Protein AF-A0A7W5C0L9-F1 (afdb_monomer_lite)

Foldseek 3Di:
DAADPVCVVVQFHKDDDPVCQLVCCQPPHAVVVQDKDFDFACVVQVVQWDFDAADPVGNHTIITRNDRDDDPVRTPDMDTDDPDSHVDDD

Organism: NCBI:txid257772

Structure (mmCIF, N/CA/C/O backbone):
data_AF-A0A7W5C0L9-F1
#
_entry.id   AF-A0A7W5C0L9-F1
#
loop_
_atom_site.group_PDB
_atom_site.id
_atom_site.type_symbol
_atom_site.label_atom_id
_atom_site.label_alt_id
_atom_site.label_comp_id
_atom_site.label_asym_id
_atom_site.label_entity_id
_atom_site.label_seq_id
_atom_site.pdbx_PDB_ins_code
_atom_site.Cartn_x
_atom_site.Cartn_y
_atom_site.Cartn_z
_atom_site.occupancy
_atom_site.B_iso_or_equiv
_atom_site.auth_seq_id
_atom_site.auth_comp_id
_atom_site.auth_asym_id
_atom_site.auth_atom_id
_atom_site.pdbx_PDB_model_num
ATOM 1 N N . MET A 1 1 ? -9.945 -7.328 4.222 1.00 88.88 1 MET A N 1
ATOM 2 C CA . MET A 1 1 ? -8.949 -8.056 3.411 1.00 88.88 1 MET A CA 1
ATOM 3 C C . MET A 1 1 ? -7.954 -8.751 4.328 1.00 88.88 1 MET A C 1
ATOM 5 O O . MET A 1 1 ? -7.500 -8.122 5.281 1.00 88.88 1 MET A O 1
ATOM 9 N N . PRO A 1 2 ? -7.654 -10.037 4.094 1.00 92.44 2 PRO A N 1
ATOM 10 C CA . PRO A 1 2 ? -6.723 -10.789 4.931 1.00 92.44 2 PRO A CA 1
ATOM 11 C C . PRO A 1 2 ? -5.279 -10.288 4.770 1.00 92.44 2 PRO A C 1
ATOM 13 O O . PRO A 1 2 ? -4.922 -9.740 3.729 1.00 92.44 2 PRO A O 1
ATOM 16 N N . ARG A 1 3 ? -4.456 -10.509 5.801 1.00 95.25 3 ARG A N 1
ATOM 17 C CA . ARG A 1 3 ? -3.003 -10.275 5.778 1.00 95.25 3 ARG A CA 1
ATOM 18 C C . ARG A 1 3 ? -2.317 -11.184 4.748 1.00 95.25 3 ARG A C 1
ATOM 20 O O . ARG A 1 3 ? -2.685 -12.349 4.601 1.00 95.25 3 ARG A O 1
ATOM 27 N N . CYS A 1 4 ? -1.295 -10.671 4.063 1.00 93.81 4 CYS A N 1
ATOM 28 C CA . CYS A 1 4 ? -0.421 -11.478 3.209 1.00 93.81 4 CYS A CA 1
ATOM 29 C C . CYS A 1 4 ? 0.751 -12.092 4.003 1.00 93.81 4 CYS A C 1
ATOM 31 O O . CYS A 1 4 ? 0.942 -11.823 5.189 1.00 93.81 4 CYS A O 1
ATOM 33 N N . GLY A 1 5 ? 1.595 -12.900 3.353 1.00 94.81 5 GLY A N 1
ATOM 34 C CA . GLY A 1 5 ? 2.756 -13.515 4.011 1.00 94.81 5 GLY A CA 1
ATOM 35 C C . GLY A 1 5 ? 3.741 -12.504 4.621 1.00 94.81 5 GLY A C 1
ATOM 36 O O . GLY A 1 5 ? 4.336 -12.774 5.663 1.00 94.81 5 GLY A O 1
ATOM 37 N N . ASN A 1 6 ? 3.911 -11.323 4.015 1.00 93.94 6 ASN A N 1
ATOM 38 C CA . ASN A 1 6 ? 4.757 -10.272 4.588 1.00 93.94 6 ASN A CA 1
ATOM 39 C C . ASN A 1 6 ? 4.108 -9.604 5.809 1.00 93.94 6 ASN A C 1
ATOM 41 O O . ASN A 1 6 ? 4.791 -9.299 6.783 1.00 93.94 6 ASN A O 1
ATOM 45 N N . ASP A 1 7 ? 2.788 -9.453 5.784 1.00 96.94 7 ASP A N 1
ATOM 46 C CA . ASP A 1 7 ? 2.011 -8.889 6.887 1.00 96.94 7 ASP A CA 1
ATOM 47 C C . ASP A 1 7 ? 1.995 -9.812 8.106 1.00 96.94 7 ASP A C 1
ATOM 49 O O . ASP A 1 7 ? 2.151 -9.370 9.242 1.00 96.94 7 ASP A O 1
ATOM 53 N N . HIS A 1 8 ? 1.878 -11.124 7.882 1.00 97.06 8 HIS A N 1
ATOM 54 C CA . HIS A 1 8 ? 2.007 -12.114 8.949 1.00 97.06 8 HIS A CA 1
ATOM 55 C C . HIS A 1 8 ? 3.394 -12.082 9.596 1.00 97.06 8 HIS A C 1
ATOM 57 O O . HIS A 1 8 ? 3.487 -12.123 10.819 1.00 97.06 8 HIS A O 1
ATOM 63 N N . ARG A 1 9 ? 4.465 -11.959 8.800 1.00 96.75 9 ARG A N 1
ATOM 64 C CA . ARG A 1 9 ? 5.837 -11.836 9.325 1.00 96.75 9 ARG A CA 1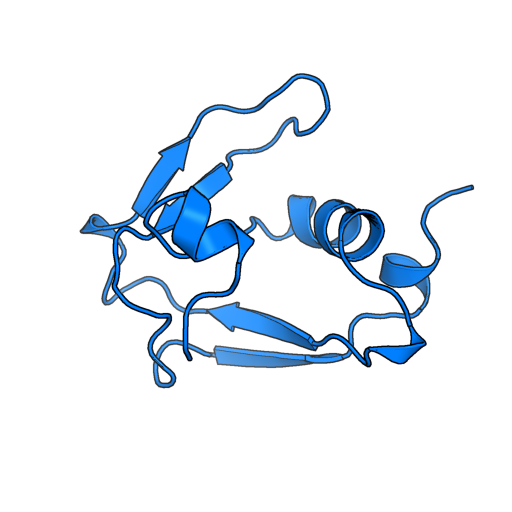
ATOM 65 C C . ARG A 1 9 ? 6.059 -10.544 10.113 1.00 96.75 9 ARG A C 1
ATOM 67 O O . ARG A 1 9 ? 6.833 -10.551 11.062 1.00 96.75 9 ARG A O 1
ATOM 74 N N . ALA A 1 10 ? 5.413 -9.453 9.709 1.00 95.75 10 ALA A N 1
ATOM 75 C CA . ALA A 1 10 ? 5.531 -8.153 10.367 1.00 95.75 10 ALA A CA 1
ATOM 76 C C . ALA A 1 10 ? 4.574 -7.975 11.560 1.00 95.75 10 ALA A C 1
ATOM 78 O O . ALA A 1 10 ? 4.714 -7.000 12.294 1.00 95.75 10 ALA A O 1
ATOM 79 N N . ASP A 1 11 ? 3.616 -8.887 11.743 1.00 97.06 11 ASP A N 1
ATOM 80 C CA . ASP A 1 11 ? 2.473 -8.763 12.653 1.00 97.06 11 ASP A CA 1
ATOM 81 C C . ASP A 1 11 ? 1.669 -7.460 12.462 1.00 97.06 11 ASP A C 1
ATOM 83 O O . ASP A 1 11 ? 1.434 -6.674 13.382 1.00 97.06 11 ASP A O 1
ATOM 87 N N . GLY A 1 12 ? 1.269 -7.202 11.219 1.00 97.69 12 GLY A N 1
ATOM 88 C CA . GLY A 1 12 ? 0.482 -6.029 10.843 1.00 97.69 12 GLY A CA 1
ATOM 89 C C . GLY A 1 12 ? 0.348 -5.903 9.331 1.00 97.69 12 GLY A C 1
ATOM 90 O O . GLY A 1 12 ? 1.044 -6.589 8.593 1.00 97.69 12 GLY A O 1
ATOM 91 N N . VAL A 1 13 ? -0.537 -5.030 8.861 1.00 98.19 13 VAL A N 1
ATOM 92 C CA . VAL A 1 13 ? -0.709 -4.748 7.429 1.00 98.19 13 VAL A CA 1
ATOM 93 C C . VAL A 1 13 ? 0.337 -3.726 6.993 1.00 98.19 13 VAL A C 1
ATOM 95 O O . VAL A 1 13 ? 0.347 -2.601 7.498 1.00 98.19 13 VAL A O 1
ATOM 98 N N . ASN A 1 14 ? 1.226 -4.102 6.072 1.00 97.81 14 ASN A N 1
ATOM 99 C CA . ASN A 1 14 ? 2.185 -3.163 5.494 1.00 97.81 14 ASN A CA 1
ATOM 100 C C . ASN A 1 14 ? 1.450 -2.203 4.555 1.00 97.81 14 ASN A C 1
ATOM 102 O O . ASN A 1 14 ? 0.843 -2.619 3.568 1.00 97.81 14 ASN A O 1
ATOM 106 N N . LEU A 1 15 ? 1.543 -0.914 4.856 1.00 97.81 15 LEU A N 1
ATOM 107 C CA . LEU A 1 15 ? 1.030 0.159 4.019 1.00 97.81 15 LEU A CA 1
ATOM 108 C C . LEU A 1 15 ? 2.202 0.849 3.318 1.00 97.81 15 LEU A C 1
ATOM 110 O O . LEU A 1 15 ? 3.360 0.714 3.714 1.00 97.81 15 LEU A O 1
ATOM 114 N N . ASN A 1 16 ? 1.899 1.584 2.255 1.00 97.56 16 ASN A N 1
ATOM 115 C CA . ASN A 1 16 ? 2.892 2.321 1.486 1.00 97.56 16 ASN A CA 1
ATOM 116 C C . ASN A 1 16 ? 2.419 3.760 1.323 1.00 97.56 16 ASN A C 1
ATOM 118 O O . ASN A 1 16 ? 1.254 3.991 1.003 1.00 97.56 16 ASN A O 1
ATOM 122 N N . LEU A 1 17 ? 3.331 4.716 1.498 1.00 97.38 17 LEU A N 1
ATOM 123 C CA . LEU A 1 17 ? 3.113 6.070 1.000 1.00 97.38 17 LEU A CA 1
ATOM 124 C C . LEU A 1 17 ? 3.025 6.049 -0.531 1.00 97.38 17 LEU A C 1
ATOM 126 O O . LEU A 1 17 ? 3.595 5.170 -1.179 1.00 97.38 17 LEU A O 1
ATOM 130 N N . ALA A 1 18 ? 2.347 7.032 -1.122 1.00 95.44 18 ALA A N 1
ATOM 131 C CA . ALA A 1 18 ? 2.154 7.099 -2.573 1.00 95.44 18 ALA A CA 1
ATOM 132 C C . ALA A 1 18 ? 3.484 7.055 -3.354 1.00 95.44 18 ALA A C 1
ATOM 134 O O . ALA A 1 18 ? 3.592 6.364 -4.366 1.00 95.44 18 ALA A O 1
ATOM 135 N N . GLU A 1 19 ? 4.517 7.730 -2.846 1.00 95.06 19 GLU A N 1
ATOM 136 C CA . GLU A 1 19 ? 5.872 7.741 -3.415 1.00 95.06 19 GLU A CA 1
ATOM 137 C C . GLU A 1 19 ? 6.586 6.380 -3.366 1.00 95.06 19 GLU A C 1
ATOM 139 O O . GLU A 1 19 ? 7.434 6.100 -4.212 1.00 95.06 19 GLU A O 1
ATOM 144 N N . ALA A 1 20 ? 6.196 5.505 -2.435 1.00 95.94 20 ALA A N 1
ATOM 145 C CA . ALA A 1 20 ? 6.739 4.160 -2.278 1.00 95.94 20 ALA A CA 1
ATOM 146 C C . ALA A 1 20 ? 6.068 3.125 -3.193 1.00 95.94 20 ALA A C 1
ATOM 148 O O . ALA A 1 20 ? 6.635 2.061 -3.445 1.00 95.94 20 ALA A O 1
ATOM 149 N N . VAL A 1 21 ? 4.860 3.412 -3.698 1.00 95.38 21 VAL A N 1
ATOM 150 C CA . VAL A 1 21 ? 4.064 2.452 -4.482 1.00 95.38 21 VAL A CA 1
ATOM 151 C C . VAL A 1 21 ? 4.831 1.910 -5.695 1.00 95.38 21 VAL A C 1
ATOM 153 O O . VAL A 1 21 ? 4.880 0.686 -5.828 1.00 95.38 21 VAL A O 1
ATOM 156 N N . PRO A 1 22 ? 5.490 2.729 -6.544 1.00 94.00 22 PRO A N 1
ATOM 157 C CA . PRO A 1 22 ? 6.215 2.202 -7.700 1.00 94.00 22 PRO A CA 1
ATOM 158 C C . PRO A 1 22 ? 7.337 1.235 -7.314 1.00 94.00 22 PRO A C 1
ATOM 160 O O . PRO A 1 22 ? 7.523 0.214 -7.971 1.00 94.00 22 PRO A O 1
ATOM 163 N N . TYR A 1 23 ? 8.058 1.529 -6.228 1.00 94.06 23 TYR A N 1
ATOM 164 C CA . TYR A 1 23 ? 9.109 0.654 -5.716 1.00 94.06 23 TYR A CA 1
ATOM 165 C C . TYR A 1 23 ? 8.537 -0.673 -5.210 1.00 94.06 23 TYR A C 1
ATOM 167 O O . TYR A 1 23 ? 9.02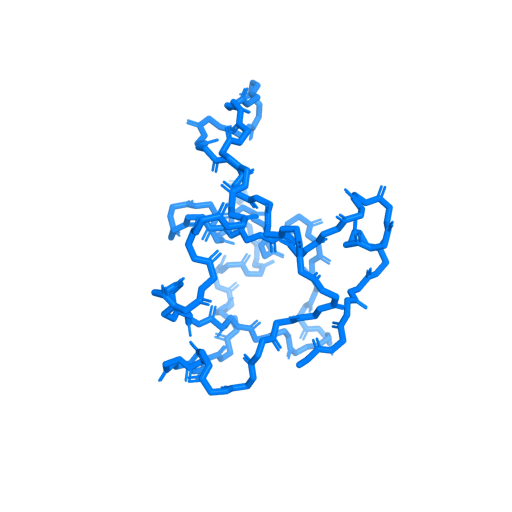1 -1.739 -5.586 1.00 94.06 23 TYR A O 1
ATOM 175 N N . THR A 1 24 ? 7.489 -0.622 -4.385 1.00 94.69 24 THR A N 1
ATOM 176 C CA . THR A 1 24 ? 6.878 -1.817 -3.790 1.00 94.69 24 THR A CA 1
ATOM 177 C C . THR A 1 24 ? 6.239 -2.710 -4.847 1.00 94.69 24 THR A C 1
ATOM 179 O O . THR A 1 24 ? 6.433 -3.925 -4.804 1.00 94.69 24 THR A O 1
ATOM 182 N N . VAL A 1 25 ? 5.524 -2.130 -5.817 1.00 95.38 25 VAL A N 1
ATOM 183 C CA . VAL A 1 25 ? 4.948 -2.889 -6.936 1.00 95.38 25 VAL A CA 1
ATOM 184 C C . VAL A 1 25 ? 6.051 -3.620 -7.695 1.00 95.38 25 VAL A C 1
ATOM 186 O O . VAL A 1 25 ? 5.963 -4.830 -7.875 1.00 95.38 25 VAL A O 1
ATOM 189 N N . HIS A 1 26 ? 7.119 -2.910 -8.061 1.00 92.69 26 HIS A N 1
ATOM 190 C CA . HIS A 1 26 ? 8.240 -3.489 -8.794 1.00 92.69 26 HIS A CA 1
ATOM 191 C C . HIS A 1 26 ? 8.967 -4.600 -8.018 1.00 92.69 26 HIS A C 1
ATOM 193 O O . HIS A 1 26 ? 9.361 -5.611 -8.592 1.00 92.69 26 HIS A O 1
ATOM 199 N N . LYS A 1 27 ? 9.164 -4.414 -6.709 1.00 93.12 27 LYS A N 1
ATOM 200 C CA . LYS A 1 27 ? 9.946 -5.330 -5.868 1.00 93.12 27 LYS A CA 1
ATOM 201 C C . LYS A 1 27 ? 9.231 -6.649 -5.584 1.00 93.12 27 LYS A C 1
ATOM 203 O O . LYS A 1 27 ? 9.902 -7.665 -5.410 1.00 93.12 27 LYS A O 1
ATOM 208 N N . TYR A 1 28 ? 7.904 -6.628 -5.470 1.00 93.31 28 TYR A N 1
ATOM 209 C CA . TYR A 1 28 ? 7.152 -7.755 -4.911 1.00 93.31 28 TYR A CA 1
ATOM 210 C C . TYR A 1 28 ? 6.137 -8.393 -5.853 1.00 93.31 28 TYR A C 1
ATOM 212 O O . TYR A 1 28 ? 5.603 -9.436 -5.486 1.00 93.31 28 TYR A O 1
ATOM 220 N N . PHE A 1 29 ? 5.866 -7.809 -7.022 1.00 94.31 29 PHE A N 1
ATOM 221 C CA . PHE A 1 29 ? 4.817 -8.300 -7.910 1.00 94.31 29 PHE A CA 1
ATOM 222 C C . PHE A 1 29 ? 5.282 -8.424 -9.358 1.00 94.31 29 PHE A C 1
ATOM 224 O O . PHE A 1 29 ? 6.132 -7.668 -9.828 1.00 94.31 29 PHE A O 1
ATOM 231 N N . VAL A 1 30 ? 4.663 -9.356 -10.082 1.00 93.31 30 VAL A N 1
ATOM 232 C CA . VAL A 1 30 ? 4.844 -9.533 -11.530 1.00 93.31 30 VAL A CA 1
ATOM 233 C C . VAL A 1 30 ? 3.528 -9.344 -12.281 1.00 93.31 30 VAL A C 1
ATOM 235 O O . VAL A 1 30 ? 2.436 -9.433 -11.717 1.00 93.31 30 VAL A O 1
ATOM 238 N N . ALA A 1 31 ? 3.609 -9.050 -13.579 1.00 92.81 31 ALA A N 1
ATOM 239 C CA . ALA A 1 31 ? 2.437 -8.687 -14.376 1.00 92.81 31 ALA A CA 1
ATOM 240 C C . ALA A 1 31 ? 1.387 -9.810 -14.451 1.00 92.81 31 ALA A C 1
ATOM 242 O O . ALA A 1 31 ? 0.184 -9.541 -14.463 1.00 92.81 31 ALA A O 1
ATOM 243 N N . GLU A 1 32 ? 1.829 -11.067 -14.454 1.00 94.62 32 GLU A N 1
ATOM 244 C CA . GLU A 1 32 ? 0.985 -12.261 -14.533 1.00 94.62 32 GLU A CA 1
ATOM 245 C C . GLU A 1 32 ? 0.053 -12.403 -13.318 1.00 94.62 32 GLU A C 1
ATOM 247 O O . GLU A 1 32 ? -1.045 -12.958 -13.435 1.00 94.62 32 GLU A O 1
ATOM 252 N N . GLU A 1 33 ? 0.450 -11.848 -12.170 1.00 94.19 33 GLU A N 1
ATOM 253 C CA . GLU A 1 33 ? -0.339 -11.846 -10.933 1.00 94.19 33 GLU A CA 1
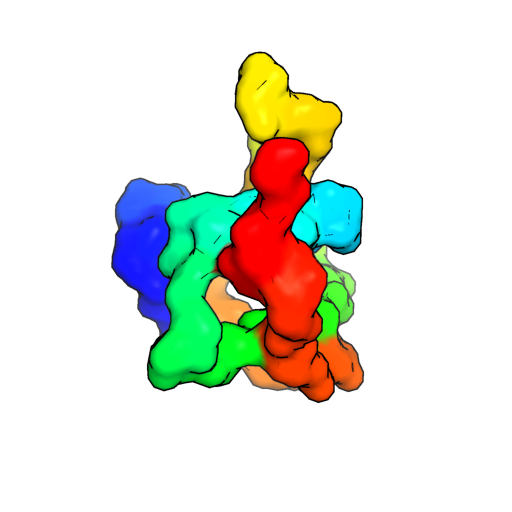ATOM 254 C C . GLU A 1 33 ? -1.510 -10.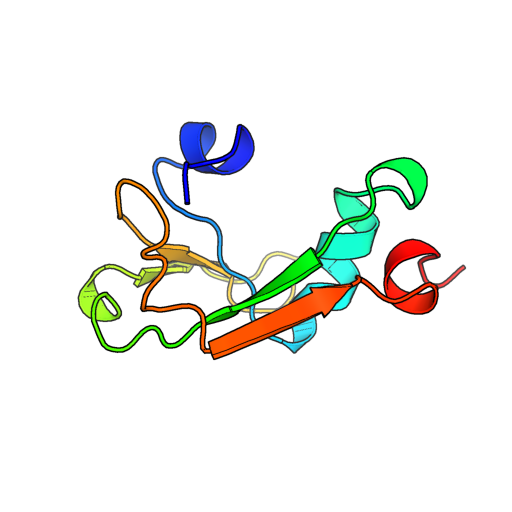859 -10.983 1.00 94.19 33 GLU A C 1
ATOM 256 O O . GLU A 1 33 ? -2.406 -10.935 -10.144 1.00 94.19 33 GLU A O 1
ATOM 261 N N . ARG A 1 34 ? -1.540 -9.960 -11.981 1.00 95.00 34 ARG A N 1
ATOM 262 C CA . ARG A 1 34 ? -2.546 -8.894 -12.132 1.00 95.00 34 ARG A CA 1
ATOM 263 C C . ARG A 1 34 ? -2.741 -8.092 -10.830 1.00 95.00 34 ARG A C 1
ATOM 265 O O . ARG A 1 34 ? -3.869 -7.994 -10.339 1.00 95.00 34 ARG A O 1
ATOM 272 N N . PRO A 1 35 ? -1.660 -7.527 -10.256 1.00 96.19 35 PRO A N 1
ATOM 273 C CA . PRO A 1 35 ? -1.736 -6.849 -8.972 1.00 96.19 35 PRO A CA 1
ATOM 274 C C . PRO A 1 35 ? -2.584 -5.578 -9.059 1.00 96.19 35 PRO A C 1
ATOM 276 O O . PRO A 1 35 ? -2.648 -4.899 -10.089 1.00 96.19 35 PRO A O 1
ATOM 279 N N . VAL A 1 36 ? -3.216 -5.247 -7.937 1.00 96.81 36 VAL A N 1
ATOM 280 C CA . VAL A 1 36 ? -3.998 -4.024 -7.759 1.00 96.81 36 VAL A CA 1
ATOM 281 C C . VAL A 1 36 ? -3.373 -3.163 -6.672 1.00 96.81 36 VAL A C 1
ATOM 283 O O . VAL A 1 36 ? -2.835 -3.673 -5.691 1.00 96.81 36 VAL A O 1
ATOM 286 N N . VAL A 1 37 ? -3.468 -1.851 -6.848 1.00 97.56 37 VAL A N 1
ATOM 287 C CA . VAL A 1 37 ? -3.143 -0.859 -5.827 1.00 97.56 37 VAL A CA 1
ATOM 288 C C . VAL A 1 37 ? -4.448 -0.432 -5.173 1.00 97.56 37 VAL A C 1
ATOM 290 O O . VAL A 1 37 ? -5.404 -0.064 -5.863 1.00 97.56 37 VAL A O 1
ATOM 293 N N . LEU A 1 38 ? -4.470 -0.506 -3.846 1.00 97.88 38 LEU A N 1
ATOM 294 C CA . LEU A 1 38 ? -5.579 -0.062 -3.016 1.00 97.88 38 LEU A CA 1
ATOM 295 C C . LEU A 1 38 ? -5.196 1.262 -2.376 1.00 97.88 38 LEU A C 1
ATOM 297 O O . LEU A 1 38 ? -4.173 1.351 -1.697 1.00 97.88 38 LEU A O 1
ATOM 301 N N . GLU A 1 39 ? -6.022 2.272 -2.588 1.00 98.19 39 GLU A N 1
ATOM 302 C CA . GLU A 1 39 ? -5.964 3.510 -1.825 1.00 98.19 39 GLU A CA 1
ATOM 303 C C . GLU A 1 39 ? -6.907 3.385 -0.634 1.00 98.19 39 GLU A C 1
ATOM 305 O O . GLU A 1 39 ? -8.038 2.916 -0.787 1.00 98.19 39 GLU A O 1
ATOM 310 N N . VAL A 1 40 ? -6.435 3.770 0.550 1.00 98.00 40 VAL A N 1
ATOM 311 C CA . VAL A 1 40 ? -7.158 3.557 1.806 1.00 98.00 40 VAL A CA 1
ATOM 312 C C . VAL A 1 40 ? -7.290 4.845 2.604 1.00 98.00 40 VAL A C 1
ATOM 314 O O . VAL A 1 40 ? -6.345 5.631 2.662 1.00 98.00 40 VAL A O 1
ATOM 317 N N . ASP A 1 41 ? -8.441 5.026 3.245 1.00 97.88 41 ASP A N 1
ATOM 318 C CA . ASP A 1 41 ? -8.656 6.003 4.306 1.00 97.88 41 ASP A CA 1
ATOM 319 C C . ASP A 1 41 ? -8.194 5.394 5.637 1.00 97.88 41 ASP A C 1
ATOM 321 O O . ASP A 1 41 ? -8.782 4.406 6.090 1.00 97.88 41 ASP A O 1
ATOM 325 N N . PRO A 1 42 ? -7.139 5.924 6.276 1.00 96.94 42 PRO A N 1
ATOM 326 C CA . PRO A 1 42 ? -6.667 5.385 7.536 1.00 96.94 42 PRO A CA 1
ATOM 327 C C . PRO A 1 42 ? -7.463 5.864 8.751 1.00 96.94 42 PRO A C 1
ATOM 329 O O . PRO A 1 42 ? -7.135 5.423 9.846 1.00 96.94 42 PRO A O 1
ATOM 332 N N . GLN A 1 43 ? -8.446 6.764 8.612 1.00 97.19 43 GLN A N 1
ATOM 333 C CA . GLN A 1 43 ? -9.047 7.481 9.744 1.00 97.19 43 GLN A CA 1
ATOM 334 C C . GLN A 1 43 ? -9.510 6.565 10.890 1.00 97.19 43 GLN A C 1
ATOM 336 O O . GLN A 1 43 ? -9.241 6.875 12.047 1.00 97.19 43 GLN A O 1
ATOM 341 N N . ASP A 1 44 ? -10.127 5.423 10.576 1.00 96.38 44 ASP A N 1
ATOM 342 C CA . ASP A 1 44 ? -10.681 4.490 11.572 1.00 96.38 44 ASP A CA 1
ATOM 343 C C . ASP A 1 44 ? -9.637 3.549 12.209 1.00 96.38 44 ASP A C 1
ATOM 345 O O . ASP A 1 44 ? -9.975 2.725 13.057 1.00 96.38 44 ASP A O 1
ATOM 349 N N . PHE A 1 45 ? -8.373 3.616 11.782 1.00 96.81 45 PHE A N 1
ATOM 350 C CA . PHE A 1 45 ? -7.281 2.821 12.354 1.00 96.81 45 PHE A CA 1
ATOM 351 C C . PHE A 1 45 ? -5.958 3.589 12.466 1.00 96.81 45 PHE A C 1
ATOM 353 O O . PHE A 1 45 ? -4.896 2.976 12.626 1.00 96.81 45 PHE A O 1
ATOM 360 N N . ALA A 1 46 ? -5.989 4.918 12.372 1.00 97.69 46 ALA A N 1
ATOM 361 C CA . ALA A 1 46 ? -4.799 5.757 12.296 1.00 97.69 46 ALA A CA 1
ATOM 362 C C . ALA A 1 46 ? -3.923 5.624 13.551 1.00 97.69 46 ALA A C 1
ATOM 364 O O . ALA A 1 46 ? -2.697 5.584 13.452 1.00 97.69 46 ALA A O 1
ATOM 365 N N . GLU A 1 47 ? -4.539 5.476 14.725 1.00 97.94 47 GLU A N 1
ATOM 366 C CA . GLU A 1 47 ? -3.864 5.257 16.006 1.00 97.94 47 GLU A CA 1
ATOM 367 C C . GLU A 1 47 ? -3.124 3.914 16.085 1.00 97.94 47 GLU A C 1
ATOM 369 O O . GLU A 1 47 ? -2.234 3.738 16.917 1.00 97.94 47 GLU A O 1
ATOM 374 N N . HIS A 1 48 ? -3.474 2.966 15.216 1.00 98.12 48 HIS A N 1
ATOM 375 C CA . HIS A 1 48 ? -2.832 1.659 15.126 1.00 98.12 48 HIS A CA 1
ATOM 376 C C . HIS A 1 48 ? -1.688 1.631 14.106 1.00 98.12 48 HIS A C 1
ATOM 378 O O . HIS A 1 48 ? -1.068 0.580 13.921 1.00 98.12 48 HIS A O 1
ATOM 384 N N . ILE A 1 49 ? -1.400 2.749 13.430 1.00 98.50 49 ILE A N 1
ATOM 385 C CA . ILE A 1 49 ? -0.311 2.837 12.459 1.00 98.50 49 ILE A CA 1
ATOM 386 C C . ILE A 1 49 ? 1.004 3.129 13.178 1.00 98.50 49 ILE A C 1
ATOM 388 O O . ILE A 1 49 ? 1.222 4.197 13.747 1.00 98.50 49 ILE A O 1
ATOM 392 N N . GLU A 1 50 ? 1.925 2.176 13.084 1.00 98.44 50 GLU A N 1
ATOM 393 C CA . GLU A 1 50 ? 3.322 2.371 13.439 1.00 98.44 50 GLU A CA 1
ATOM 394 C C . GLU A 1 50 ? 4.081 2.966 12.246 1.00 98.44 50 GLU A C 1
ATOM 396 O O . GLU A 1 50 ? 4.241 2.325 11.202 1.00 98.44 50 GLU A O 1
ATOM 401 N N . TRP A 1 51 ? 4.588 4.185 12.414 1.00 97.81 51 TRP A N 1
ATOM 402 C CA . TRP A 1 51 ? 5.404 4.882 11.420 1.00 97.81 51 TRP A CA 1
ATOM 403 C C . TRP A 1 51 ? 6.874 4.500 11.583 1.00 97.81 51 TRP A C 1
ATOM 405 O O . TRP A 1 51 ? 7.593 5.030 12.431 1.00 97.81 51 TRP A O 1
ATOM 415 N N . ARG A 1 52 ? 7.326 3.521 10.794 1.00 97.56 52 ARG A N 1
ATOM 416 C CA . ARG A 1 52 ? 8.713 3.042 10.848 1.00 97.56 52 ARG A CA 1
ATOM 417 C C . ARG A 1 52 ? 9.631 3.942 10.028 1.00 97.56 52 ARG A C 1
ATOM 419 O O . ARG A 1 52 ? 9.278 4.357 8.924 1.00 97.56 52 ARG A O 1
ATOM 426 N N . ALA A 1 53 ? 10.842 4.150 10.542 1.00 97.50 53 ALA A N 1
ATOM 427 C CA . ALA A 1 53 ? 11.855 4.974 9.896 1.00 97.50 53 ALA A CA 1
ATOM 428 C C . ALA A 1 53 ? 12.237 4.461 8.485 1.00 97.50 53 ALA A C 1
ATOM 430 O O . ALA A 1 53 ? 12.199 3.237 8.246 1.00 97.50 53 ALA A O 1
ATOM 431 N N . PRO A 1 54 ? 12.651 5.375 7.585 1.00 97.44 54 PRO A N 1
ATOM 432 C CA . PRO A 1 54 ? 13.226 5.039 6.286 1.00 97.44 54 PRO A CA 1
ATOM 433 C C . PRO A 1 54 ? 14.436 4.102 6.372 1.00 97.44 54 PRO A C 1
ATOM 435 O O . PRO A 1 54 ? 15.119 4.021 7.395 1.00 97.44 54 PRO A O 1
ATOM 438 N N . LEU A 1 55 ? 14.721 3.412 5.269 1.00 94.69 55 LEU A N 1
ATOM 439 C CA . LEU A 1 55 ? 15.927 2.603 5.065 1.00 94.69 55 LEU A CA 1
ATOM 440 C C . LEU A 1 55 ? 16.756 3.184 3.909 1.00 94.69 55 LEU A C 1
ATOM 442 O O . LEU A 1 55 ? 16.213 3.947 3.112 1.00 94.69 55 LEU A O 1
ATOM 446 N N . PRO A 1 56 ? 18.042 2.807 3.758 1.00 93.69 56 PRO A N 1
ATOM 447 C CA . PRO A 1 56 ? 18.871 3.293 2.651 1.00 93.69 56 PRO A CA 1
ATOM 448 C C . PRO A 1 56 ? 18.239 3.118 1.260 1.00 93.69 56 PRO A C 1
ATOM 450 O O . PRO A 1 56 ? 18.304 4.035 0.448 1.00 93.69 56 PRO A O 1
ATOM 453 N N . ASP A 1 57 ? 17.573 1.983 1.019 1.00 90.50 57 ASP A N 1
ATOM 454 C CA . ASP A 1 57 ? 16.920 1.671 -0.263 1.00 90.50 57 ASP A CA 1
ATOM 455 C C . ASP A 1 57 ? 15.418 2.014 -0.293 1.00 90.50 57 ASP A C 1
ATOM 457 O O . ASP A 1 57 ? 14.763 1.854 -1.320 1.00 90.50 57 ASP A O 1
ATOM 461 N N . GLU A 1 58 ? 14.859 2.458 0.836 1.00 93.12 58 GLU A N 1
ATOM 462 C CA . GLU A 1 58 ? 13.449 2.832 1.004 1.00 93.12 58 GLU A CA 1
ATOM 463 C C . GLU A 1 58 ? 13.405 4.177 1.762 1.00 93.12 58 GLU A C 1
ATOM 465 O O . GLU A 1 58 ? 13.126 4.188 2.966 1.00 93.12 58 GLU A O 1
ATOM 470 N N . PRO A 1 59 ? 13.751 5.310 1.106 1.00 94.94 59 PRO A N 1
ATOM 471 C CA . PRO A 1 59 ? 13.978 6.619 1.740 1.00 94.94 59 PRO A CA 1
ATOM 472 C C . PRO A 1 59 ? 12.690 7.357 2.156 1.00 94.94 59 PRO A C 1
ATOM 474 O O . PRO A 1 59 ? 12.679 8.581 2.260 1.00 94.94 59 PRO A O 1
ATOM 477 N N . TRP A 1 60 ? 11.613 6.620 2.404 1.00 95.75 60 TRP A N 1
ATOM 478 C CA . TRP A 1 60 ? 10.297 7.104 2.822 1.00 95.75 60 TRP A CA 1
ATOM 479 C C . TRP A 1 60 ? 9.862 6.398 4.106 1.00 95.75 60 TRP A C 1
ATOM 481 O O . TRP A 1 60 ? 10.400 5.351 4.477 1.00 95.75 60 TRP A O 1
ATOM 491 N N . GLU A 1 61 ? 8.876 6.960 4.805 1.00 97.25 61 GLU A N 1
ATOM 492 C CA . GLU A 1 61 ? 8.291 6.290 5.967 1.00 97.25 61 GLU A CA 1
ATOM 493 C C . GLU A 1 61 ? 7.582 4.995 5.560 1.00 97.25 61 GLU A C 1
ATOM 495 O O . GLU A 1 61 ? 7.014 4.873 4.471 1.00 97.25 61 GLU A O 1
ATOM 500 N N . ARG A 1 62 ? 7.616 4.002 6.453 1.00 97.31 62 ARG A N 1
ATOM 501 C CA . ARG A 1 62 ? 7.134 2.642 6.169 1.00 97.31 62 ARG A CA 1
ATOM 502 C C . ARG A 1 62 ? 6.007 2.253 7.130 1.00 97.31 62 ARG A C 1
ATOM 504 O O . ARG A 1 62 ? 6.263 1.492 8.076 1.00 97.31 62 ARG A O 1
ATOM 511 N N . PRO A 1 63 ? 4.782 2.768 6.914 1.00 98.25 63 PRO A N 1
ATOM 512 C CA . PRO A 1 63 ? 3.660 2.560 7.819 1.00 98.25 63 PRO A CA 1
ATOM 513 C C . PRO A 1 63 ? 3.287 1.078 7.940 1.00 98.25 63 PRO A C 1
ATOM 515 O O . PRO A 1 63 ? 3.201 0.341 6.955 1.00 98.25 63 PRO A O 1
ATOM 518 N N . LEU A 1 64 ? 3.066 0.634 9.173 1.00 98.38 64 LEU A N 1
ATOM 519 C CA . LEU A 1 64 ? 2.618 -0.712 9.511 1.00 98.38 64 LEU A CA 1
ATOM 520 C C . LEU A 1 64 ? 1.395 -0.608 10.420 1.00 98.38 64 LEU A C 1
ATOM 522 O O . LEU A 1 64 ? 1.514 -0.226 11.581 1.00 98.38 64 LEU A O 1
ATOM 526 N N . ALA A 1 65 ? 0.218 -0.959 9.908 1.00 98.31 65 ALA A N 1
ATOM 527 C CA . ALA A 1 65 ? -1.001 -0.941 10.706 1.00 98.31 65 ALA A CA 1
ATOM 528 C C . ALA A 1 65 ? -1.097 -2.214 11.563 1.00 98.31 65 ALA A C 1
ATOM 530 O O . ALA A 1 65 ? -1.172 -3.330 11.037 1.00 98.31 65 ALA A O 1
ATOM 531 N N . ARG A 1 66 ? -1.124 -2.065 12.892 1.00 98.12 66 ARG A N 1
ATOM 532 C CA . ARG A 1 66 ? -1.218 -3.154 13.884 1.00 98.12 66 ARG A CA 1
ATOM 533 C C . ARG A 1 66 ? -2.649 -3.695 14.017 1.00 98.12 66 ARG A C 1
ATOM 535 O O . ARG A 1 66 ? -3.213 -3.769 15.101 1.00 98.12 66 ARG A O 1
ATOM 542 N N . ILE A 1 67 ? -3.226 -4.094 12.884 1.00 97.25 67 ILE A N 1
ATOM 543 C CA . ILE A 1 67 ? -4.616 -4.555 12.734 1.00 97.25 67 ILE A CA 1
ATOM 544 C C . ILE A 1 67 ? -4.667 -5.947 12.087 1.00 97.25 67 ILE A C 1
ATOM 546 O O . ILE A 1 67 ? -3.775 -6.282 11.300 1.00 97.25 67 ILE A O 1
ATOM 550 N N . PRO A 1 68 ? -5.664 -6.797 12.397 1.00 95.62 68 PRO A N 1
ATOM 551 C CA . PRO A 1 68 ? -5.709 -8.198 11.947 1.00 95.62 68 PRO A CA 1
ATOM 552 C C . PRO A 1 68 ? -5.891 -8.366 10.430 1.00 95.62 68 PRO A C 1
ATOM 554 O O . PRO A 1 68 ? -5.618 -9.435 9.889 1.00 95.62 68 PRO A O 1
ATOM 557 N N . GLY A 1 69 ? -6.320 -7.314 9.741 1.00 96.81 69 GLY A N 1
ATOM 558 C CA . GLY A 1 69 ? -6.478 -7.230 8.297 1.00 96.81 69 GLY A CA 1
ATOM 559 C C . GLY A 1 69 ? -6.966 -5.835 7.924 1.00 96.81 69 GLY A C 1
ATOM 560 O O . GLY A 1 69 ? -7.438 -5.098 8.787 1.00 96.81 69 GLY A O 1
ATOM 561 N N . LEU A 1 70 ? -6.842 -5.470 6.652 1.00 96.94 70 LEU A N 1
ATOM 562 C CA . LEU A 1 70 ? -7.302 -4.169 6.171 1.00 96.94 70 LEU A CA 1
ATOM 563 C C . LEU A 1 70 ? -8.842 -4.166 6.079 1.00 96.94 70 LEU A C 1
ATOM 565 O O . LEU A 1 70 ? -9.377 -5.048 5.398 1.00 96.94 70 LEU A O 1
ATOM 569 N N . PRO A 1 71 ? -9.568 -3.235 6.718 1.00 96.38 71 PRO A N 1
ATOM 570 C CA . PRO A 1 71 ? -11.018 -3.118 6.567 1.00 96.38 71 PRO A CA 1
ATOM 571 C C . PRO A 1 71 ? -11.396 -2.830 5.108 1.00 96.38 71 PRO A C 1
ATOM 573 O O . PRO A 1 71 ? -10.656 -2.156 4.396 1.00 96.38 71 PRO A O 1
ATOM 576 N N . VAL A 1 72 ? -12.512 -3.375 4.623 1.00 95.88 72 VAL A N 1
ATOM 577 C CA . VAL A 1 72 ? -12.918 -3.170 3.214 1.00 95.88 72 VAL A CA 1
ATOM 578 C C . VAL A 1 72 ? -13.494 -1.768 3.029 1.00 95.88 72 VAL A C 1
ATOM 580 O O . VAL A 1 72 ? -13.238 -1.125 2.021 1.00 95.88 72 VAL A O 1
ATOM 583 N N . GLU A 1 73 ? -14.219 -1.293 4.032 1.00 96.44 73 GLU A N 1
ATOM 584 C CA . GLU A 1 73 ? -14.767 0.052 4.173 1.00 96.44 73 GLU A CA 1
ATOM 585 C C . GLU A 1 73 ? -13.699 1.150 4.141 1.00 96.44 73 GLU A C 1
ATOM 587 O O . GLU A 1 73 ? -13.995 2.265 3.729 1.00 96.44 73 GLU A O 1
ATOM 592 N N . ALA A 1 74 ? 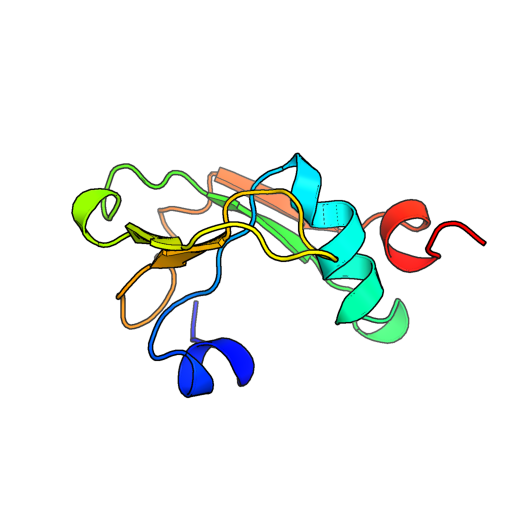-12.455 0.821 4.498 1.00 97.44 74 ALA A N 1
ATOM 593 C CA . ALA A 1 74 ? -11.340 1.749 4.405 1.00 97.44 74 ALA A CA 1
ATOM 594 C C . ALA A 1 74 ? -10.852 1.950 2.964 1.00 97.44 74 ALA A C 1
ATOM 596 O O . ALA A 1 74 ? -10.102 2.880 2.708 1.00 97.44 74 ALA A O 1
ATOM 597 N N . VAL A 1 75 ? -11.208 1.083 2.012 1.00 97.94 75 VAL A N 1
ATOM 598 C CA . VAL A 1 75 ? -10.724 1.189 0.630 1.00 97.94 75 VAL A CA 1
ATOM 599 C C . VAL A 1 75 ? -11.504 2.280 -0.106 1.00 97.94 75 VAL A C 1
ATOM 601 O O . VAL A 1 75 ? -12.688 2.120 -0.393 1.00 97.94 75 VAL A O 1
ATOM 604 N N . ILE A 1 76 ? -10.821 3.369 -0.462 1.00 98.12 76 ILE A N 1
ATOM 605 C CA . ILE A 1 76 ? -11.400 4.495 -1.210 1.00 98.12 76 ILE A CA 1
ATOM 606 C C . ILE A 1 76 ? -11.385 4.205 -2.714 1.00 98.12 76 ILE A C 1
ATOM 608 O O . ILE A 1 76 ? -12.333 4.529 -3.432 1.00 98.12 76 ILE A O 1
ATOM 612 N N . SER A 1 77 ? -10.301 3.606 -3.215 1.00 98.00 77 SER A N 1
ATOM 613 C CA . SER A 1 77 ? -10.147 3.327 -4.641 1.00 98.00 77 SER A CA 1
ATOM 614 C C . SER A 1 77 ? -9.342 2.055 -4.902 1.00 98.00 77 SER A C 1
ATOM 616 O O . SER A 1 77 ? -8.509 1.625 -4.100 1.00 98.00 77 SER A O 1
ATOM 618 N N . VAL A 1 78 ? -9.619 1.428 -6.048 1.00 98.00 78 VAL A N 1
ATOM 619 C CA . VAL A 1 78 ? -8.913 0.241 -6.538 1.00 98.00 78 VAL A CA 1
ATOM 620 C C . VAL A 1 78 ? -8.518 0.490 -7.979 1.00 98.00 78 VAL A C 1
ATOM 622 O O . VAL A 1 78 ? -9.367 0.796 -8.818 1.00 98.00 78 VAL A O 1
ATOM 625 N N . ARG A 1 79 ? -7.237 0.305 -8.289 1.00 97.56 79 ARG A N 1
ATOM 626 C CA . ARG A 1 79 ? -6.744 0.350 -9.668 1.00 97.56 79 ARG A CA 1
ATOM 627 C C . ARG A 1 79 ? -5.801 -0.813 -9.955 1.00 97.56 79 ARG A C 1
ATOM 629 O O . ARG A 1 79 ? -5.081 -1.238 -9.054 1.00 97.56 79 ARG A O 1
ATOM 636 N N . PRO A 1 80 ? -5.731 -1.305 -11.200 1.00 97.50 80 PRO A N 1
ATOM 637 C CA . PRO A 1 80 ? -4.628 -2.162 -11.611 1.00 97.50 80 PRO A CA 1
ATOM 638 C C . PRO A 1 80 ? -3.283 -1.448 -11.418 1.00 97.50 80 PRO A C 1
ATOM 640 O O . PRO A 1 80 ? -3.183 -0.227 -11.601 1.00 97.50 80 PRO A O 1
ATOM 643 N N . ALA A 1 81 ? -2.241 -2.204 -11.083 1.00 96.25 81 ALA A N 1
ATOM 644 C CA . ALA A 1 81 ? -0.880 -1.708 -11.225 1.00 96.25 81 ALA A CA 1
ATOM 645 C C . ALA A 1 81 ? -0.601 -1.399 -12.703 1.00 96.25 81 ALA A C 1
ATOM 647 O O . ALA A 1 81 ? -0.968 -2.161 -13.602 1.00 96.25 81 ALA A O 1
ATOM 648 N N . SER A 1 82 ? 0.033 -0.264 -12.967 1.00 94.56 82 SER A N 1
ATOM 649 C CA . SER A 1 82 ? 0.389 0.134 -14.323 1.00 94.56 82 SER A CA 1
ATOM 650 C C . SER A 1 82 ? 1.559 -0.697 -14.853 1.00 94.56 82 SER A C 1
ATOM 652 O O . SER A 1 82 ? 2.420 -1.157 -14.102 1.00 94.56 82 SER A O 1
ATOM 654 N N . ALA A 1 83 ? 1.650 -0.824 -16.180 1.00 91.31 83 ALA A N 1
ATOM 655 C CA . ALA A 1 83 ? 2.792 -1.475 -16.820 1.00 91.31 83 ALA A CA 1
ATOM 656 C C . ALA A 1 83 ? 4.130 -0.801 -16.458 1.00 91.31 83 ALA A C 1
ATOM 658 O O . ALA A 1 83 ? 5.145 -1.480 -16.371 1.00 91.31 83 ALA A O 1
ATOM 659 N N . ALA A 1 84 ? 4.137 0.514 -16.213 1.00 89.88 84 ALA A N 1
ATOM 660 C CA . ALA A 1 84 ? 5.334 1.245 -15.803 1.00 89.88 84 ALA A CA 1
ATOM 661 C C . ALA A 1 84 ? 5.792 0.876 -14.380 1.00 89.88 84 ALA A C 1
ATOM 663 O O . ALA A 1 84 ? 6.987 0.704 -14.157 1.00 89.88 84 ALA A O 1
ATOM 664 N N . GLU A 1 85 ? 4.854 0.718 -13.437 1.00 92.19 85 GLU A N 1
ATOM 665 C CA . GLU A 1 85 ? 5.153 0.259 -12.070 1.00 92.19 85 GLU A CA 1
ATOM 666 C C . GLU A 1 85 ? 5.676 -1.186 -12.068 1.00 92.19 85 GLU A C 1
ATOM 668 O O . GLU A 1 85 ? 6.579 -1.513 -11.306 1.00 92.19 85 GLU A O 1
ATOM 673 N N . LEU A 1 86 ? 5.159 -2.037 -12.960 1.00 91.31 86 LEU A N 1
ATOM 674 C CA . LEU A 1 86 ? 5.581 -3.436 -13.081 1.00 91.31 86 LEU A CA 1
ATOM 675 C C . LEU A 1 86 ? 6.907 -3.613 -13.835 1.00 91.31 86 LEU A C 1
ATOM 677 O O . LEU A 1 86 ? 7.669 -4.526 -13.533 1.00 91.31 86 LEU A O 1
ATOM 681 N N . ALA A 1 87 ? 7.204 -2.752 -14.810 1.00 82.50 87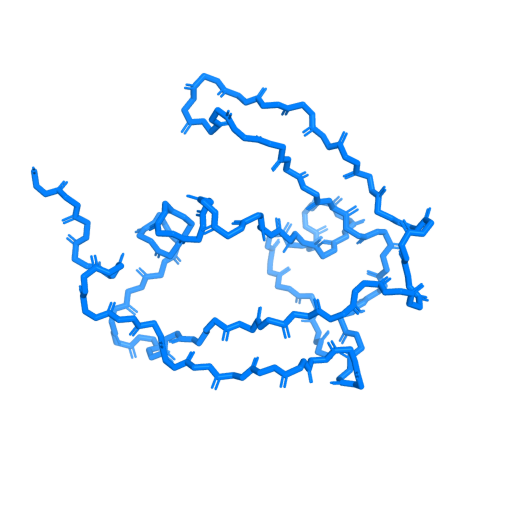 ALA A N 1
ATOM 682 C CA . ALA A 1 87 ? 8.399 -2.883 -15.642 1.00 82.50 87 ALA A CA 1
ATOM 683 C C . ALA A 1 87 ? 9.703 -2.499 -14.920 1.00 82.50 87 ALA A C 1
ATOM 685 O O . ALA A 1 87 ? 10.766 -2.953 -15.341 1.00 82.50 87 ALA A O 1
ATOM 686 N N . GLY A 1 88 ? 9.630 -1.681 -13.859 1.00 65.69 88 GLY A N 1
ATOM 687 C CA . GLY A 1 88 ? 10.800 -1.084 -13.207 1.00 65.69 88 GLY A CA 1
ATOM 688 C C . GLY A 1 88 ? 11.565 -0.123 -14.129 1.00 65.69 88 GLY A C 1
ATOM 689 O O . GLY A 1 88 ? 11.587 -0.269 -15.353 1.00 65.69 88 GLY A O 1
ATOM 690 N N . ARG A 1 89 ? 12.214 0.906 -13.573 1.00 53.38 89 ARG A N 1
ATOM 691 C CA . ARG A 1 89 ? 13.186 1.681 -14.362 1.00 53.38 89 ARG A CA 1
ATOM 692 C C . ARG A 1 89 ? 14.391 0.774 -14.638 1.00 53.38 89 ARG A C 1
ATOM 694 O O . ARG A 1 89 ? 15.044 0.352 -13.690 1.00 53.38 89 ARG A O 1
ATOM 701 N N . ARG A 1 90 ? 14.629 0.458 -15.915 1.00 48.38 90 ARG A N 1
ATOM 702 C CA . ARG A 1 90 ? 15.903 -0.107 -16.387 1.00 48.38 90 ARG A CA 1
ATOM 703 C C . ARG A 1 90 ? 17.062 0.830 -16.076 1.00 48.38 90 ARG A C 1
ATOM 705 O O . ARG A 1 90 ? 16.836 2.061 -16.140 1.00 48.38 90 ARG A O 1
#

Secondary structure (DSSP, 8-state):
-B--HHHHHHTSEE---GGGHHHHHHHH--GGG--EEEEE--GGGGGGEEEEPPBTTB-S-EEEE-SSB--STTEEEEEEPPHHHHH---

Radius of gyration: 13.14 Å; chains: 1; bounding box: 34×21×33 Å

Sequence (90 aa):
MPRCGNDHRADGVNLNLAEAVPYTVHKYFVAEERPVVLEVDPQDFAEHIEWRAPLPDEPWERPLARIPGLPVEAVISVRPASAAELAGRR

pLDDT: mean 94.43, std 7.73, range [48.38, 98.5]